Protein AF-A0A2S9FEF8-F1 (afdb_monomer)

pLDDT: mean 78.79, std 19.16, range [45.03, 98.0]

Mean predicted aligned error: 15.12 Å

Solvent-accessible surface area (backbone atoms only — not comparable to full-atom values): 4703 Å² total; per-residue (Å²): 134,83,83,88,80,84,82,79,82,90,72,93,67,87,82,83,79,82,78,88,88,76,98,59,91,78,73,88,84,84,82,74,81,93,73,81,81,52,76,68,53,53,53,54,52,52,52,52,53,54,45,38,74,75,67,41,85,88,78,90,83,133

Secondary structure (DSSP, 8-state):
-------------S---------SS-PPP---SS-S--HHHHHHHHHHHHHHHHH-S-----

Sequence (62 aa):
MPPTVNMGIPGASQTALRSGVGEASGKRVLLAEPRGYCAGVDRAVETVERALEKHGAPIYVR

Foldseek 3Di:
DDDDDDPDDPDPDDPPDDDDDDPDVDDDDDDDPPDDDDPVVVVVVVVVVVCCVVPNDDDDDD

Radius of gyration: 24.59 Å; Cα contacts (8 Å, |Δi|>4): 7; chains: 1; bounding box: 45×26×72 Å

Structure (mmCIF, N/CA/C/O backbone):
data_AF-A0A2S9FEF8-F1
#
_entry.id   AF-A0A2S9FEF8-F1
#
loop_
_atom_site.group_PDB
_atom_site.id
_atom_site.type_symbol
_atom_site.label_atom_id
_atom_site.label_alt_id
_atom_site.label_comp_id
_atom_site.label_asym_id
_atom_site.label_entity_id
_atom_site.label_seq_id
_atom_site.pdbx_PDB_ins_code
_atom_site.Cartn_x
_atom_site.Cartn_y
_atom_site.Cartn_z
_atom_site.occupancy
_atom_site.B_iso_or_equiv
_atom_site.auth_seq_id
_atom_site.auth_comp_id
_atom_site.auth_asym_id
_atom_site.auth_atom_id
_atom_site.pdbx_PDB_model_num
ATOM 1 N N . MET A 1 1 ? 12.628 -13.999 -55.745 1.00 53.72 1 MET A N 1
ATOM 2 C CA . MET A 1 1 ? 13.681 -13.128 -55.185 1.00 53.72 1 MET A CA 1
ATOM 3 C C . MET A 1 1 ? 13.023 -11.833 -54.721 1.00 53.72 1 MET A C 1
ATOM 5 O O . MET A 1 1 ? 12.662 -11.036 -55.577 1.00 53.72 1 MET A O 1
ATOM 9 N N . PRO A 1 2 ? 12.745 -11.659 -53.419 1.00 51.09 2 PRO A N 1
ATOM 10 C CA . PRO A 1 2 ? 12.266 -10.382 -52.891 1.00 51.09 2 PRO A CA 1
ATOM 11 C C . PRO A 1 2 ? 13.430 -9.373 -52.823 1.00 51.09 2 PRO A C 1
ATOM 13 O O . PRO A 1 2 ? 14.527 -9.763 -52.416 1.00 51.09 2 PRO A O 1
ATOM 16 N N . PRO A 1 3 ? 13.244 -8.102 -53.219 1.00 60.81 3 PRO A N 1
ATOM 17 C CA . PRO A 1 3 ? 14.275 -7.087 -53.054 1.00 60.81 3 PRO A CA 1
ATOM 18 C C . PRO A 1 3 ? 14.396 -6.683 -51.578 1.00 60.81 3 PRO A C 1
ATOM 20 O O . PRO A 1 3 ? 13.427 -6.267 -50.943 1.00 60.81 3 PRO A O 1
ATOM 23 N N . THR A 1 4 ? 15.608 -6.804 -51.040 1.00 63.62 4 THR A N 1
ATOM 24 C CA . THR A 1 4 ? 16.012 -6.289 -49.729 1.00 63.62 4 THR A CA 1
ATOM 25 C C . THR A 1 4 ? 15.941 -4.762 -49.735 1.00 63.62 4 THR A C 1
ATOM 27 O O . THR A 1 4 ? 16.842 -4.106 -50.254 1.00 63.62 4 THR A O 1
ATOM 30 N N . VAL A 1 5 ? 14.895 -4.184 -49.139 1.00 65.31 5 VAL A N 1
ATOM 31 C CA . VAL A 1 5 ? 14.855 -2.750 -48.822 1.00 65.31 5 VAL A CA 1
ATOM 32 C C . VAL A 1 5 ? 15.304 -2.545 -47.374 1.00 65.31 5 VAL A C 1
ATOM 34 O O . VAL A 1 5 ? 14.586 -2.805 -46.413 1.00 65.31 5 VAL A O 1
ATOM 37 N N . ASN A 1 6 ? 16.562 -2.135 -47.230 1.00 62.00 6 ASN A N 1
ATOM 38 C CA . ASN A 1 6 ? 17.161 -1.685 -45.980 1.00 62.00 6 ASN A CA 1
ATOM 39 C C . ASN A 1 6 ? 16.716 -0.236 -45.716 1.00 62.00 6 ASN A C 1
ATOM 41 O O . ASN A 1 6 ? 17.230 0.684 -46.347 1.00 62.00 6 ASN A O 1
ATOM 45 N N . MET A 1 7 ? 15.772 -0.037 -44.794 1.00 62.34 7 MET A N 1
ATOM 46 C CA . MET A 1 7 ? 15.428 1.283 -44.252 1.00 62.34 7 MET A CA 1
ATOM 47 C C . MET A 1 7 ? 16.145 1.470 -42.914 1.00 62.34 7 MET A C 1
ATOM 49 O O . MET A 1 7 ? 15.565 1.307 -41.842 1.00 62.34 7 MET A O 1
ATOM 53 N N . GLY A 1 8 ? 17.440 1.776 -42.980 1.00 50.94 8 GLY A N 1
ATOM 54 C CA . GLY A 1 8 ? 18.188 2.276 -41.835 1.00 50.94 8 GLY A CA 1
ATOM 55 C C . GLY A 1 8 ? 17.747 3.702 -41.511 1.00 50.94 8 GLY A C 1
ATOM 56 O O . GLY A 1 8 ? 17.750 4.559 -42.389 1.00 50.94 8 GLY A O 1
ATOM 57 N N . ILE A 1 9 ? 17.394 3.967 -40.252 1.00 61.59 9 ILE A N 1
ATOM 58 C CA . ILE A 1 9 ? 17.356 5.331 -39.716 1.00 61.59 9 ILE A CA 1
ATOM 59 C C . ILE A 1 9 ? 18.735 5.608 -39.104 1.00 61.59 9 ILE A C 1
ATOM 61 O O . ILE A 1 9 ? 19.063 5.030 -38.064 1.00 61.59 9 ILE A O 1
ATOM 65 N N . PRO A 1 10 ? 19.567 6.471 -39.710 1.00 53.34 10 PRO A N 1
ATOM 66 C CA . PRO A 1 10 ? 20.786 6.941 -39.084 1.00 53.34 10 PRO A CA 1
ATOM 67 C C . PRO A 1 10 ? 20.426 8.111 -38.161 1.00 53.34 10 PRO A C 1
ATOM 69 O O . PRO A 1 10 ? 19.960 9.148 -38.623 1.00 53.34 10 PRO A O 1
ATOM 72 N N . GLY A 1 11 ? 20.650 7.960 -36.853 1.00 51.25 11 GLY A N 1
ATOM 73 C CA . GLY A 1 11 ? 20.693 9.120 -35.956 1.00 51.25 11 GLY A CA 1
ATOM 74 C C . GLY A 1 11 ? 19.696 9.168 -34.800 1.00 51.25 11 GLY A C 1
ATOM 75 O O . GLY A 1 11 ? 19.229 10.253 -34.469 1.00 51.25 11 GLY 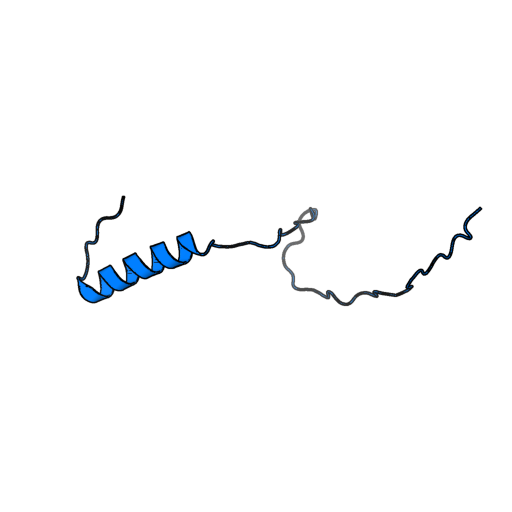A O 1
ATOM 76 N N . ALA A 1 12 ? 19.465 8.069 -34.076 1.00 53.41 12 ALA A N 1
ATOM 77 C CA . ALA A 1 12 ? 19.086 8.189 -32.660 1.00 53.41 12 ALA A CA 1
ATOM 78 C C . ALA A 1 12 ? 20.330 8.584 -31.837 1.00 53.41 12 ALA A C 1
ATOM 80 O O . ALA A 1 12 ? 20.924 7.802 -31.096 1.00 53.41 12 ALA A O 1
ATOM 81 N N . SER A 1 13 ? 20.778 9.812 -32.081 1.00 53.59 13 SER A N 1
ATOM 82 C CA . SER A 1 13 ? 21.899 10.472 -31.436 1.00 53.59 13 SER A CA 1
ATOM 83 C C . SER A 1 13 ? 21.549 10.784 -29.973 1.00 53.59 13 SER A C 1
ATOM 85 O O . SER A 1 13 ? 20.629 11.542 -29.680 1.00 53.59 13 SER A O 1
ATOM 87 N N . GLN A 1 14 ? 22.283 10.167 -29.047 1.00 56.81 14 GLN A N 1
ATOM 88 C CA . GLN A 1 14 ? 22.849 10.810 -27.850 1.00 56.81 14 GLN A CA 1
ATOM 89 C C . GLN A 1 14 ? 21.943 11.636 -26.900 1.00 56.81 14 GLN A C 1
ATOM 91 O O . GLN A 1 14 ? 22.451 12.542 -26.246 1.00 56.81 14 GLN A O 1
ATOM 96 N N . THR A 1 15 ? 20.650 11.330 -26.724 1.00 50.12 15 THR A N 1
ATOM 97 C CA . THR A 1 15 ? 19.773 12.134 -25.826 1.00 50.12 15 THR A CA 1
ATOM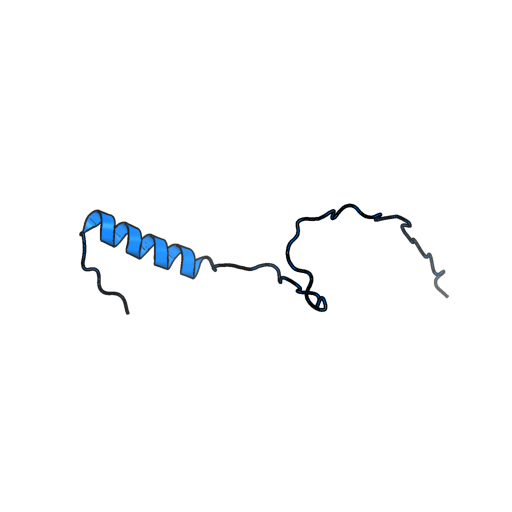 98 C C . THR A 1 15 ? 19.316 11.408 -24.553 1.00 50.12 15 THR A C 1
ATOM 100 O O . THR A 1 15 ? 18.215 11.620 -24.062 1.00 50.12 15 THR A O 1
ATOM 103 N N . ALA A 1 16 ? 20.171 10.575 -23.961 1.00 60.12 16 ALA A N 1
ATOM 104 C CA . ALA A 1 16 ? 19.998 10.146 -22.568 1.00 60.12 16 ALA A CA 1
ATOM 105 C C . ALA A 1 16 ? 21.188 10.638 -21.733 1.00 60.12 16 ALA A C 1
ATOM 107 O O . ALA A 1 16 ? 21.999 9.868 -21.219 1.00 60.12 16 ALA A O 1
ATOM 108 N N . LEU A 1 17 ? 21.350 11.961 -21.673 1.00 56.50 17 LEU A N 1
ATOM 109 C CA . LEU A 1 17 ? 22.377 12.605 -20.866 1.00 56.50 17 LEU 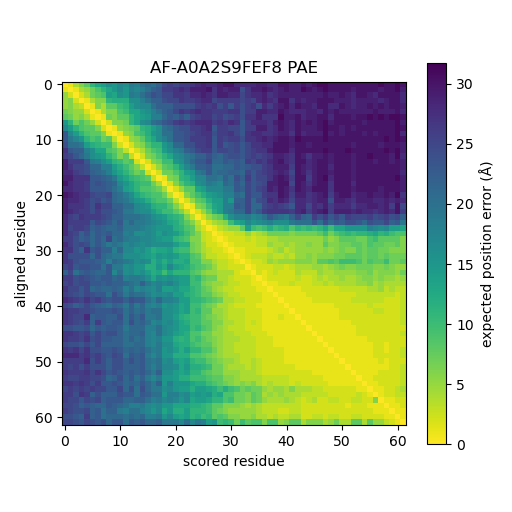A CA 1
ATOM 110 C C . LEU A 1 17 ? 22.003 12.547 -19.376 1.00 56.50 17 LEU A C 1
ATOM 112 O O . LEU A 1 17 ? 21.149 13.284 -18.906 1.00 56.50 17 LEU A O 1
ATOM 116 N N . ARG A 1 18 ? 22.750 11.688 -18.671 1.00 63.16 18 ARG A N 1
ATOM 117 C CA . ARG A 1 18 ? 23.439 11.918 -17.386 1.00 63.16 18 ARG A CA 1
ATOM 118 C C . ARG A 1 18 ? 22.620 12.289 -16.141 1.00 63.16 18 ARG A C 1
ATOM 120 O O . ARG A 1 18 ? 22.140 13.404 -15.986 1.00 63.16 18 ARG A O 1
ATOM 127 N N . SER A 1 19 ? 22.743 11.434 -15.126 1.00 49.53 19 SER A N 1
ATOM 128 C CA . SER A 1 19 ? 22.954 11.854 -13.731 1.00 49.53 19 SER A CA 1
ATOM 129 C C . SER A 1 19 ? 23.871 10.834 -13.034 1.00 49.53 19 SER A C 1
ATOM 131 O O . SER A 1 19 ? 23.644 9.632 -13.145 1.00 49.53 19 SER A O 1
ATOM 133 N N . GLY A 1 20 ? 24.968 11.317 -12.430 1.00 55.75 20 GLY A N 1
ATOM 134 C CA . GLY A 1 20 ? 25.990 10.523 -11.716 1.00 55.75 20 GLY A CA 1
ATOM 135 C C . GLY A 1 20 ? 25.421 9.804 -10.482 1.00 55.75 20 GLY A C 1
ATOM 136 O O . GLY A 1 20 ? 24.309 10.102 -10.068 1.00 55.75 20 GLY A O 1
ATOM 137 N N . VAL A 1 21 ? 26.106 8.840 -9.856 1.00 45.03 21 VAL A N 1
ATOM 138 C CA . VAL A 1 21 ? 27.418 8.971 -9.191 1.00 45.03 21 VAL A CA 1
ATOM 139 C C . VAL A 1 21 ? 28.121 7.604 -9.083 1.00 45.03 21 VAL A C 1
ATOM 141 O O . VAL A 1 21 ? 27.470 6.607 -8.784 1.00 45.03 21 VAL A O 1
ATOM 144 N N . GLY A 1 22 ? 29.453 7.586 -9.239 1.00 51.00 22 GLY A N 1
ATOM 145 C CA . GLY A 1 22 ? 30.332 6.521 -8.729 1.00 51.00 22 GLY A CA 1
ATOM 146 C C . GLY A 1 22 ? 31.351 5.997 -9.742 1.00 51.00 22 GLY A C 1
ATOM 147 O O . GLY A 1 22 ? 31.072 5.049 -10.472 1.00 51.00 22 GLY A O 1
ATOM 148 N N . GLU A 1 23 ? 32.551 6.580 -9.774 1.00 60.59 23 GLU A N 1
ATOM 149 C CA . GLU A 1 23 ? 33.697 5.961 -10.443 1.00 60.59 23 GLU A CA 1
ATOM 150 C C . GLU A 1 23 ? 34.184 4.774 -9.595 1.00 60.59 23 GLU A C 1
ATOM 152 O O . GLU A 1 23 ? 34.861 4.936 -8.585 1.00 60.59 23 GLU A O 1
ATOM 157 N N . ALA A 1 24 ? 33.795 3.566 -9.990 1.00 62.50 24 ALA A N 1
ATOM 158 C CA . ALA A 1 24 ? 34.400 2.320 -9.541 1.00 62.50 24 ALA A CA 1
ATOM 159 C C . ALA A 1 24 ? 34.261 1.327 -10.693 1.00 62.50 24 ALA A C 1
ATOM 161 O O . ALA A 1 24 ? 33.151 0.862 -10.925 1.00 62.50 24 ALA A O 1
ATOM 162 N N . SER A 1 25 ? 35.345 1.080 -11.449 1.00 64.94 25 SER A N 1
ATOM 163 C CA . SER A 1 25 ? 35.460 0.057 -12.515 1.00 64.94 25 SER A CA 1
ATOM 164 C C . SER A 1 25 ? 34.094 -0.360 -13.101 1.00 64.94 25 SER A C 1
ATOM 166 O O . SER A 1 25 ? 33.521 -1.393 -12.748 1.00 64.94 25 SER A O 1
ATOM 168 N N . GLY A 1 26 ? 33.491 0.561 -13.863 1.00 61.81 26 GLY A N 1
ATOM 169 C CA . GLY A 1 26 ? 32.035 0.671 -13.997 1.00 61.81 26 GLY A CA 1
ATOM 170 C C . GLY A 1 26 ? 31.372 -0.520 -14.685 1.00 61.81 26 GLY A C 1
ATOM 171 O O . GLY A 1 26 ? 31.391 -0.638 -15.910 1.00 61.81 26 GLY A O 1
ATOM 172 N N . LYS A 1 27 ? 30.714 -1.379 -13.903 1.00 82.00 27 LYS A N 1
ATOM 173 C CA . LYS A 1 27 ? 29.797 -2.396 -14.431 1.00 82.00 27 LYS A CA 1
ATOM 174 C C . LYS A 1 27 ? 28.478 -1.728 -14.818 1.00 82.00 27 LYS A C 1
ATOM 176 O O . LYS A 1 27 ? 27.919 -0.950 -14.049 1.00 82.00 27 LYS A O 1
ATOM 181 N N . ARG A 1 28 ? 27.970 -2.041 -16.013 1.00 84.06 28 ARG A N 1
ATOM 182 C CA . ARG A 1 28 ? 26.662 -1.552 -16.473 1.00 84.06 28 ARG A CA 1
ATOM 183 C C . ARG A 1 28 ? 25.552 -2.194 -15.643 1.00 84.06 28 ARG A C 1
ATOM 185 O O . ARG A 1 28 ? 25.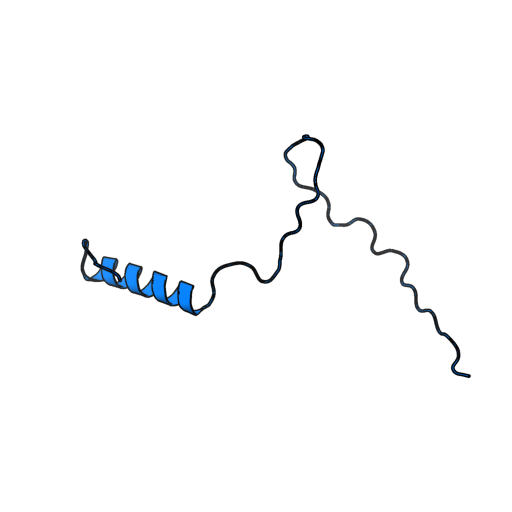429 -3.416 -15.638 1.00 84.06 28 ARG A O 1
ATOM 192 N N . VAL A 1 29 ? 24.747 -1.368 -14.981 1.00 88.69 29 VAL A N 1
ATOM 193 C CA . VAL A 1 29 ? 23.519 -1.787 -14.297 1.00 88.69 29 VAL A CA 1
ATOM 194 C C . VAL A 1 29 ? 22.352 -1.563 -15.251 1.00 88.69 29 VAL A C 1
ATOM 196 O O . VAL A 1 29 ? 22.159 -0.454 -15.744 1.00 88.69 29 VAL A O 1
ATOM 199 N N . LEU A 1 30 ? 21.598 -2.624 -15.533 1.00 89.31 30 LEU A N 1
ATOM 200 C CA . LEU A 1 30 ? 20.388 -2.566 -16.349 1.00 89.31 30 LEU A CA 1
ATOM 201 C C . LEU A 1 30 ? 19.178 -2.681 -15.426 1.00 89.31 30 LEU A C 1
ATOM 203 O O . LEU A 1 30 ? 19.101 -3.608 -14.621 1.00 89.31 30 LEU A O 1
ATOM 207 N N . LEU A 1 31 ? 18.246 -1.738 -15.542 1.00 90.75 31 LEU A N 1
ATOM 208 C CA . LEU A 1 31 ? 16.981 -1.768 -14.816 1.00 90.75 31 LEU A CA 1
ATOM 209 C C . LEU A 1 31 ? 15.901 -2.389 -15.699 1.00 90.75 31 LEU A C 1
ATOM 211 O O . LEU A 1 31 ? 15.722 -1.978 -16.842 1.00 90.75 31 LEU A O 1
ATOM 215 N N . ALA A 1 32 ? 15.181 -3.364 -15.154 1.00 90.56 32 ALA A N 1
ATOM 216 C CA . ALA A 1 32 ? 14.056 -3.986 -15.836 1.00 90.56 32 ALA A CA 1
ATOM 217 C C . ALA A 1 32 ? 12.797 -3.103 -15.773 1.00 90.56 32 ALA A C 1
ATOM 219 O O . ALA A 1 32 ? 12.601 -2.348 -14.814 1.00 90.56 32 ALA A O 1
ATOM 220 N N . GLU A 1 33 ? 11.931 -3.238 -16.781 1.00 90.88 33 GLU A N 1
ATOM 221 C CA . GLU A 1 33 ? 10.576 -2.681 -16.797 1.00 90.88 33 GLU A CA 1
ATOM 222 C C . GLU A 1 33 ? 9.556 -3.701 -17.319 1.00 90.88 33 GLU A C 1
ATOM 224 O O . GLU A 1 33 ? 9.862 -4.421 -18.273 1.00 90.88 33 GLU A O 1
ATOM 229 N N . PRO A 1 34 ? 8.345 -3.752 -16.725 1.00 91.44 34 PRO A N 1
ATOM 230 C CA . PRO A 1 34 ? 7.886 -2.963 -15.573 1.00 91.44 34 PRO A CA 1
ATOM 231 C C . PRO A 1 34 ? 8.512 -3.44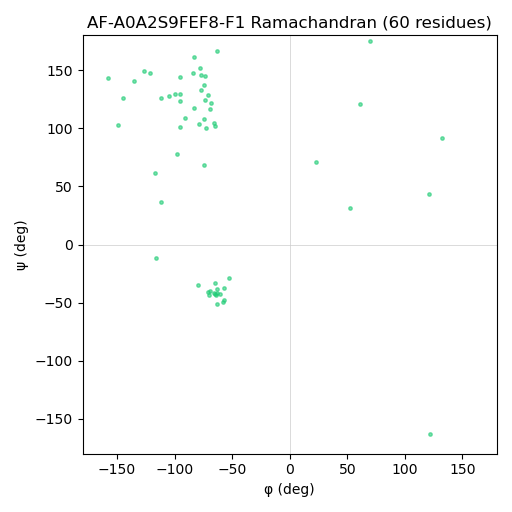3 -14.251 1.00 91.44 34 PRO A C 1
ATOM 233 O O . PRO A 1 34 ? 8.749 -4.631 -14.048 1.00 91.44 34 PRO A O 1
ATOM 236 N N . ARG A 1 35 ? 8.789 -2.503 -13.345 1.00 92.00 35 ARG A N 1
ATOM 237 C CA . ARG A 1 35 ? 9.339 -2.760 -12.004 1.00 92.00 35 ARG A CA 1
ATOM 238 C C . ARG A 1 35 ? 8.453 -2.100 -10.955 1.00 92.00 35 ARG A C 1
ATOM 240 O O . ARG A 1 35 ? 7.883 -1.048 -11.227 1.00 92.00 35 ARG A O 1
ATOM 247 N N . GLY A 1 36 ? 8.388 -2.682 -9.764 1.00 92.62 36 GLY A N 1
ATOM 248 C CA . GLY A 1 36 ? 7.605 -2.151 -8.649 1.00 92.62 36 GLY A CA 1
ATOM 249 C C . GLY A 1 36 ? 6.569 -3.142 -8.134 1.00 92.62 36 GLY A C 1
ATOM 250 O O . GLY A 1 36 ? 6.669 -4.345 -8.380 1.00 92.62 36 GLY A O 1
ATOM 251 N N . TYR A 1 37 ? 5.602 -2.622 -7.385 1.00 95.19 37 TYR A N 1
ATOM 252 C CA . TYR A 1 37 ? 4.531 -3.407 -6.791 1.00 95.19 37 TYR A CA 1
ATOM 253 C C . TYR A 1 37 ? 3.470 -3.776 -7.817 1.00 95.19 37 TYR A C 1
ATOM 255 O O . TYR A 1 37 ? 3.196 -3.048 -8.770 1.00 95.1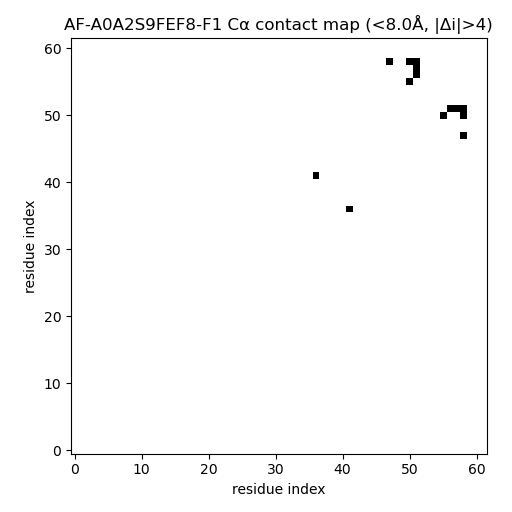9 37 TYR A O 1
ATOM 263 N N . CYS A 1 38 ? 2.893 -4.959 -7.636 1.00 96.38 38 CYS A N 1
ATOM 264 C CA . CYS A 1 38 ? 1.715 -5.338 -8.390 1.00 96.38 38 CYS A CA 1
ATOM 265 C C . CYS A 1 38 ? 0.470 -4.759 -7.713 1.00 96.38 38 CYS A C 1
ATOM 267 O O . CYS A 1 38 ? 0.470 -4.499 -6.510 1.00 96.38 38 CYS A O 1
ATOM 269 N N . ALA A 1 39 ? -0.627 -4.675 -8.464 1.00 96.88 39 ALA A N 1
ATOM 270 C CA . ALA A 1 39 ? -1.905 -4.182 -7.949 1.00 96.88 39 ALA A CA 1
ATOM 271 C C . ALA A 1 39 ? -2.377 -4.904 -6.667 1.00 96.88 39 ALA A C 1
ATOM 273 O O . ALA A 1 39 ? -3.082 -4.327 -5.842 1.00 96.88 39 ALA A O 1
ATOM 274 N N . GLY A 1 40 ? -1.991 -6.173 -6.484 1.00 97.75 40 GLY A N 1
ATOM 275 C CA . GLY A 1 40 ? -2.296 -6.927 -5.268 1.00 97.75 40 GLY A CA 1
ATOM 276 C C . GLY A 1 40 ? -1.536 -6.424 -4.040 1.00 97.75 40 GLY A C 1
ATOM 277 O O . GLY A 1 40 ? -2.120 -6.336 -2.963 1.00 97.75 40 GLY A O 1
ATOM 278 N N . VAL A 1 41 ? -0.259 -6.068 -4.208 1.00 97.81 41 VAL A N 1
ATOM 279 C CA . VAL A 1 41 ? 0.573 -5.535 -3.122 1.00 97.81 41 VAL A CA 1
ATOM 280 C C . VAL A 1 41 ? 0.101 -4.136 -2.739 1.00 97.81 41 VAL A C 1
ATOM 282 O O . VAL A 1 41 ? -0.088 -3.888 -1.552 1.00 97.81 41 VAL A O 1
ATOM 285 N N . ASP A 1 42 ? -0.199 -3.275 -3.713 1.00 97.44 42 ASP A N 1
ATOM 286 C CA . ASP A 1 42 ? -0.712 -1.924 -3.440 1.00 97.44 42 ASP A CA 1
ATOM 287 C C . ASP A 1 42 ? -2.000 -1.971 -2.604 1.00 97.44 42 ASP A C 1
ATOM 289 O O . ASP A 1 42 ? -2.102 -1.331 -1.557 1.00 97.44 42 ASP A O 1
ATOM 293 N N . ARG A 1 43 ? -2.959 -2.821 -3.000 1.00 97.88 43 ARG A N 1
ATOM 294 C CA . ARG A 1 43 ? -4.209 -3.010 -2.250 1.00 97.88 43 ARG A CA 1
ATOM 295 C C . ARG A 1 43 ? -3.974 -3.574 -0.847 1.00 97.88 43 ARG A C 1
ATOM 297 O O . ARG A 1 43 ? -4.696 -3.214 0.086 1.00 97.88 43 ARG A O 1
ATOM 304 N N . ALA A 1 44 ? -3.027 -4.499 -0.693 1.00 97.44 44 ALA A N 1
ATOM 305 C CA . ALA A 1 44 ? -2.722 -5.089 0.607 1.00 97.44 44 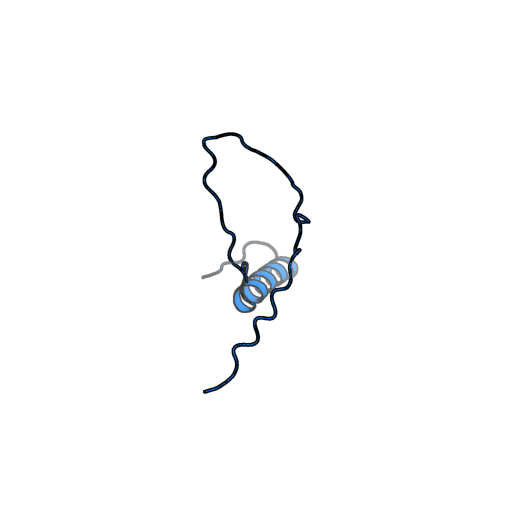ALA A CA 1
ATOM 306 C C . ALA A 1 44 ? -2.187 -4.028 1.579 1.00 97.44 44 ALA A C 1
ATOM 308 O O . ALA A 1 44 ? -2.647 -3.969 2.719 1.00 97.44 44 ALA A O 1
ATOM 309 N N . VAL A 1 45 ? -1.291 -3.158 1.107 1.00 97.19 45 VAL A N 1
ATOM 310 C CA . VAL A 1 45 ? -0.755 -2.039 1.893 1.00 97.19 45 VAL A CA 1
ATOM 311 C C . VAL A 1 45 ? -1.869 -1.063 2.274 1.00 97.19 45 VAL A C 1
ATOM 313 O O . VAL A 1 45 ? -2.072 -0.825 3.464 1.00 97.19 45 VAL A O 1
ATOM 316 N N . GLU A 1 46 ? -2.669 -0.606 1.303 1.00 97.94 46 GLU A N 1
ATOM 317 C CA . GLU A 1 46 ? -3.773 0.339 1.551 1.00 97.94 46 GLU A CA 1
ATOM 318 C C . GLU A 1 46 ? -4.769 -0.205 2.592 1.00 97.94 46 GLU A C 1
ATOM 320 O O . GLU A 1 46 ? -5.284 0.519 3.444 1.00 97.94 46 GLU A O 1
ATOM 325 N N . THR A 1 47 ? -5.031 -1.514 2.565 1.00 97.19 47 THR A N 1
ATOM 326 C CA . THR A 1 47 ? -5.941 -2.156 3.523 1.00 97.19 47 THR A CA 1
ATOM 327 C C . THR A 1 47 ? -5.420 -2.049 4.956 1.00 97.19 47 THR A C 1
ATOM 329 O O . THR A 1 47 ? -6.199 -1.779 5.873 1.00 97.19 47 THR A O 1
ATOM 332 N N . VAL A 1 48 ? -4.117 -2.253 5.162 1.00 97.62 48 VAL A N 1
ATOM 333 C CA . VAL A 1 48 ? -3.500 -2.168 6.492 1.00 97.62 48 VAL A CA 1
ATOM 334 C C . VAL A 1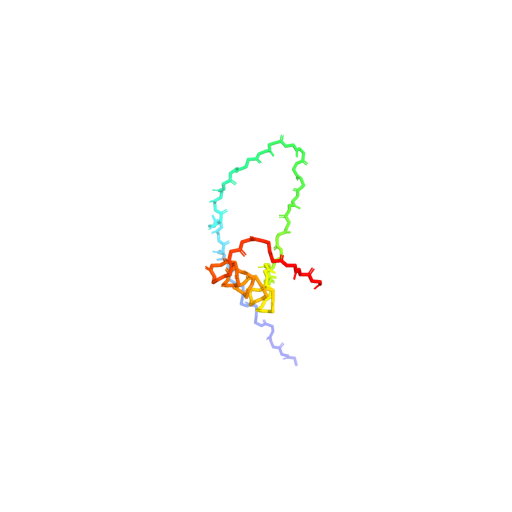 48 ? -3.452 -0.720 6.972 1.00 97.62 48 VAL A C 1
ATOM 336 O O . VAL A 1 48 ? -3.777 -0.464 8.130 1.00 97.62 48 VAL A O 1
ATOM 339 N N . GLU A 1 49 ? -3.128 0.228 6.092 1.00 97.81 49 GLU A N 1
ATOM 340 C CA . GLU A 1 49 ? -3.131 1.662 6.414 1.00 97.81 49 GLU A CA 1
ATOM 341 C C . GLU A 1 49 ? -4.514 2.118 6.888 1.00 97.81 49 GLU A C 1
ATOM 343 O O . GLU A 1 49 ? -4.658 2.664 7.981 1.00 97.81 49 GLU A O 1
ATOM 348 N N . ARG A 1 50 ? -5.565 1.771 6.140 1.00 97.81 50 ARG A N 1
ATOM 349 C CA . ARG A 1 50 ? -6.949 2.106 6.508 1.00 97.81 50 ARG A CA 1
ATOM 350 C C . ARG A 1 50 ? -7.399 1.413 7.793 1.00 97.81 50 ARG A C 1
ATOM 352 O O . ARG A 1 50 ? -8.188 1.974 8.555 1.00 97.81 50 ARG A O 1
ATOM 359 N N . ALA A 1 51 ? -6.919 0.196 8.052 1.00 97.75 51 ALA A N 1
ATOM 360 C CA . ALA A 1 51 ? -7.191 -0.494 9.309 1.00 97.75 51 ALA A CA 1
ATOM 361 C C . ALA A 1 51 ? -6.536 0.230 10.496 1.00 97.75 51 ALA A C 1
ATOM 363 O O . ALA A 1 51 ? -7.186 0.410 11.525 1.00 97.75 51 ALA A O 1
ATOM 364 N N . LEU A 1 52 ? -5.295 0.697 10.340 1.00 97.94 52 LEU A N 1
ATOM 365 C CA . LEU A 1 52 ? -4.587 1.471 11.360 1.00 97.94 52 LEU A CA 1
ATOM 366 C C . LEU A 1 52 ? -5.256 2.824 11.624 1.00 97.94 52 LEU A C 1
ATOM 368 O O . LEU A 1 52 ? -5.423 3.189 12.784 1.00 97.94 52 LEU A O 1
ATOM 372 N N . GLU A 1 53 ? -5.693 3.537 10.585 1.00 98.00 53 GLU A N 1
ATOM 373 C CA . GLU A 1 53 ? -6.417 4.807 10.738 1.00 98.00 53 GLU A CA 1
ATOM 374 C C . GLU A 1 53 ? -7.722 4.635 11.517 1.00 98.00 53 GLU A C 1
ATOM 376 O O . GLU A 1 53 ? -8.056 5.438 12.388 1.00 98.00 53 GLU A O 1
ATOM 381 N N . LYS A 1 54 ? -8.470 3.570 11.213 1.00 97.81 54 LYS A N 1
ATOM 382 C CA . LYS A 1 54 ? -9.789 3.341 11.803 1.00 97.81 54 LYS A CA 1
ATOM 383 C C . LYS A 1 54 ? -9.728 2.763 13.215 1.00 97.81 54 LYS A C 1
ATOM 385 O O . LYS A 1 54 ? -10.616 3.040 14.019 1.00 97.81 54 LYS A O 1
ATOM 390 N N . HIS A 1 55 ? -8.741 1.918 13.497 1.00 96.81 55 HIS A N 1
ATOM 391 C CA . HIS A 1 55 ? -8.713 1.105 14.713 1.00 96.81 55 HIS A CA 1
ATOM 392 C C . HIS A 1 55 ? -7.541 1.427 15.648 1.00 96.81 55 HIS A C 1
ATOM 394 O O . HIS A 1 55 ? -7.562 0.999 16.801 1.00 96.81 55 HIS A O 1
ATOM 400 N N . GLY A 1 56 ? -6.555 2.206 15.196 1.00 95.94 56 GLY A N 1
ATOM 401 C CA . GLY A 1 56 ? -5.319 2.442 15.935 1.00 95.94 56 GLY A CA 1
ATOM 402 C C . GLY A 1 56 ? -4.427 1.199 15.997 1.00 95.94 56 GLY A C 1
ATOM 403 O O . GLY A 1 56 ? -4.775 0.116 15.527 1.00 95.94 56 GLY A O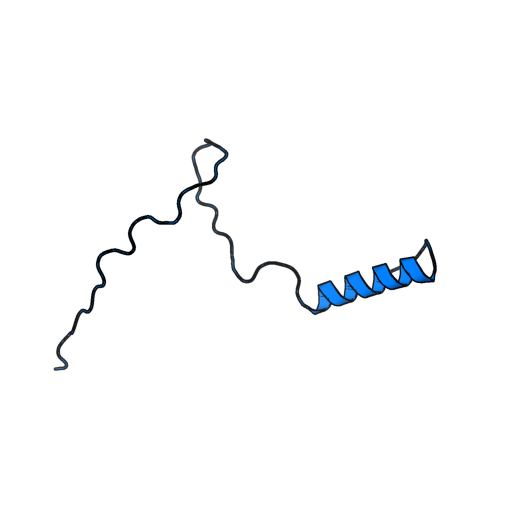 1
ATOM 404 N N . ALA A 1 57 ? -3.236 1.354 16.570 1.00 95.50 57 ALA A N 1
ATOM 405 C CA . ALA A 1 57 ? -2.317 0.239 16.781 1.00 95.50 57 ALA A CA 1
ATOM 406 C C . ALA A 1 57 ? -2.649 -0.523 18.084 1.00 95.50 57 ALA A C 1
ATOM 408 O O . ALA A 1 57 ? -3.036 0.120 19.065 1.00 95.50 57 ALA A O 1
ATOM 409 N N . PRO A 1 58 ? -2.431 -1.856 18.150 1.00 95.56 58 PRO A N 1
ATOM 410 C CA . PRO A 1 58 ? -1.793 -2.714 17.140 1.00 95.56 58 PRO A CA 1
ATOM 411 C C . PRO A 1 58 ? -2.771 -3.423 16.179 1.00 95.56 58 PRO A C 1
ATOM 413 O O . PRO A 1 58 ? -3.822 -3.914 16.587 1.00 95.56 58 PRO A O 1
ATOM 416 N N . ILE A 1 59 ? -2.358 -3.571 14.913 1.00 96.31 59 ILE A N 1
ATOM 417 C CA . ILE A 1 59 ? -3.021 -4.406 13.896 1.00 96.31 59 ILE A CA 1
ATOM 418 C C . ILE A 1 59 ? -2.107 -5.586 13.562 1.00 96.31 59 ILE A C 1
ATOM 420 O O . ILE A 1 59 ? -0.944 -5.394 13.214 1.00 96.31 59 ILE A O 1
ATOM 424 N N . TYR A 1 60 ? -2.628 -6.808 13.671 1.00 95.94 60 TYR A N 1
ATOM 425 C CA . TYR A 1 60 ? -1.880 -8.037 13.396 1.00 95.94 60 TYR A CA 1
ATOM 426 C C . TYR A 1 60 ? -2.200 -8.563 11.993 1.00 95.94 60 TYR A C 1
ATOM 428 O O . TYR A 1 60 ? -3.368 -8.736 11.646 1.00 95.94 60 TYR A O 1
ATOM 436 N N . VAL A 1 61 ? -1.158 -8.848 11.210 1.00 93.56 61 VAL A N 1
ATOM 437 C CA . VAL A 1 61 ? -1.235 -9.318 9.815 1.00 93.56 61 VAL A CA 1
ATOM 438 C C . VAL A 1 61 ? -0.535 -10.680 9.710 1.00 93.56 61 VAL A C 1
ATOM 440 O O . VAL A 1 61 ? 0.399 -10.942 10.470 1.00 93.56 61 VAL A O 1
ATOM 443 N N . ARG A 1 62 ? -1.010 -11.560 8.822 1.00 88.38 62 ARG A N 1
ATOM 444 C CA . ARG A 1 62 ? -0.413 -12.876 8.538 1.00 88.38 62 ARG A CA 1
ATOM 445 C C . ARG A 1 62 ? -0.037 -12.990 7.074 1.00 88.38 62 ARG A C 1
ATOM 447 O O . ARG A 1 62 ? -0.802 -12.437 6.254 1.00 88.38 62 ARG A O 1
#